Protein AF-D1QN34-F1 (afdb_monomer)

Organism: NCBI:txid649760

Solvent-accessible surface area (backbone atoms only — not comparable to full-atom values): 6114 Å² total; per-residue (Å²): 79,52,22,47,74,41,42,21,27,89,84,71,42,72,57,86,56,86,56,46,42,67,73,44,61,80,51,55,28,62,94,80,66,13,36,65,56,33,17,56,69,83,48,94,89,49,34,21,33,57,39,88,88,67,70,83,84,83,54,78,40,73,40,64,75,62,96,73,68,73,72,46,76,43,74,44,64,84,82,68,86,89,64,87,59,71,71,84,78,87,85,89,85,86,134

Nearest PDB structures (foldseek):
  6eon-assembly1_A  TM=9.127E-01  e=3.680E-05  Bacteroides thetaiotaomicron VPI-5482

InterPro domains:
  IPR000421 Coagulation factor 5/8, C-terminal domain [PF00754] (27-94)
  IPR000421 Coagulation factor 5/8, C-terminal domain [PS50022] (3-95)
  IPR008979 Galactose-binding-like domain superfamily [SSF49785] (26-94)

pLDDT: mean 86.34, std 11.32, range [51.78, 97.06]

Secondary structure (DSSP, 8-state):
--EEEEEE-TTSPBPP-TT-EEEEES--BTTTTB-GGGGTSS-TT----PPTTPPSPP-EEEE-SS-----EEEEEPP--TT-S-----------

Sequence (95 aa):
MAISRSALNAEDYRISRDSWSVKYADSEEEDGNHTGDKAFDQQETTYWKTQEGSSFPHLLVIDLGELRTLTGLQILSRTEKGTPGAMKGYKIYVY

Radius of gyration: 13.29 Å; Cα contacts (8 Å, |Δi|>4): 158; chains: 1; bounding box: 33×25×38 Å

Foldseek 3Di:
DKAFLFWAAPVRDTDDQPQKDWPDWPFFDPVVPQDLVQSYVNDLQHHHDGDPPDDDDIDTDMDSNDDGHTDDIDIDFRPDPPDPDGDPDDDDDDD

Structure (mmCIF, N/CA/C/O backbone):
data_AF-D1QN34-F1
#
_entry.id   AF-D1QN34-F1
#
loop_
_atom_site.group_PDB
_atom_site.id
_atom_site.type_symbol
_atom_site.label_atom_id
_atom_site.label_alt_id
_atom_site.label_comp_id
_atom_site.label_asym_id
_atom_site.label_entity_id
_atom_site.label_seq_id
_atom_site.pdbx_PDB_ins_code
_atom_site.Cartn_x
_atom_site.Cartn_y
_atom_site.Cartn_z
_atom_site.occupancy
_atom_site.B_iso_or_equiv
_atom_site.auth_seq_id
_atom_site.auth_comp_id
_atom_site.auth_asym_id
_atom_site.auth_atom_id
_atom_site.pdbx_PDB_model_num
ATOM 1 N N . MET A 1 1 ? -2.752 -1.105 8.941 1.00 53.03 1 MET A N 1
ATOM 2 C CA . MET A 1 1 ? -1.909 0.103 8.886 1.00 53.03 1 MET A CA 1
ATOM 3 C C . MET A 1 1 ? -0.543 -0.276 8.353 1.00 53.03 1 MET A C 1
ATOM 5 O O . MET A 1 1 ? 0.151 -1.074 8.978 1.00 53.03 1 MET A O 1
ATOM 9 N N . ALA A 1 2 ? -0.232 0.198 7.153 1.00 51.78 2 ALA A N 1
ATOM 10 C CA . ALA A 1 2 ? 0.942 -0.184 6.380 1.00 51.78 2 ALA A CA 1
ATOM 11 C C . ALA A 1 2 ? 1.645 1.076 5.885 1.00 51.78 2 ALA A C 1
ATOM 13 O O . ALA A 1 2 ? 0.980 1.953 5.343 1.00 51.78 2 ALA A O 1
ATOM 14 N N . ILE A 1 3 ? 2.965 1.130 5.999 1.00 58.66 3 ILE A N 1
ATOM 15 C CA . ILE A 1 3 ? 3.796 2.020 5.190 1.00 58.66 3 ILE A CA 1
ATOM 16 C C . ILE A 1 3 ? 4.508 1.104 4.196 1.00 58.66 3 ILE A C 1
ATOM 18 O O . ILE A 1 3 ? 5.207 0.190 4.625 1.00 58.66 3 ILE A O 1
ATOM 22 N N . SER A 1 4 ? 4.350 1.300 2.890 1.00 58.47 4 SER A N 1
ATOM 23 C CA . SER A 1 4 ? 5.250 0.700 1.901 1.00 58.47 4 SER A CA 1
ATOM 24 C C . SER A 1 4 ? 6.426 1.654 1.707 1.00 58.47 4 SER A C 1
ATOM 26 O O . SER A 1 4 ? 6.346 2.656 1.000 1.00 58.47 4 SER A O 1
ATOM 28 N N . ARG A 1 5 ? 7.544 1.372 2.377 1.00 68.56 5 ARG A N 1
ATOM 29 C CA . ARG A 1 5 ? 8.719 2.250 2.358 1.00 68.56 5 ARG A CA 1
ATOM 30 C C . ARG A 1 5 ? 9.396 2.270 0.991 1.00 68.56 5 ARG A C 1
ATOM 32 O O . ARG A 1 5 ? 9.949 3.296 0.612 1.00 68.56 5 ARG A O 1
ATOM 39 N N . SER A 1 6 ? 9.394 1.147 0.279 1.00 80.62 6 SER A N 1
ATOM 40 C CA . SER A 1 6 ? 9.935 1.033 -1.078 1.00 80.62 6 SER A CA 1
ATOM 41 C C . SER A 1 6 ? 9.626 -0.335 -1.679 1.00 80.62 6 SER A C 1
ATOM 43 O O . SER A 1 6 ? 9.495 -1.315 -0.945 1.00 80.62 6 SER A O 1
ATOM 45 N N . ALA A 1 7 ? 9.622 -0.414 -3.008 1.00 90.12 7 ALA A N 1
ATOM 46 C CA . ALA A 1 7 ? 9.732 -1.669 -3.744 1.00 90.12 7 ALA A CA 1
ATOM 47 C C . ALA A 1 7 ? 11.095 -1.750 -4.454 1.00 90.12 7 ALA A C 1
ATOM 49 O O . ALA A 1 7 ? 11.694 -0.713 -4.755 1.00 90.12 7 ALA A O 1
ATOM 50 N N . LEU A 1 8 ? 11.585 -2.969 -4.679 1.00 93.88 8 LEU A N 1
ATOM 51 C CA . LEU A 1 8 ? 12.872 -3.250 -5.323 1.00 93.88 8 LEU A CA 1
ATOM 52 C C . LEU A 1 8 ? 12.670 -3.830 -6.725 1.00 93.88 8 LEU A C 1
ATOM 54 O O . LEU A 1 8 ? 11.717 -4.582 -6.943 1.00 93.88 8 LEU A O 1
ATOM 58 N N . ASN A 1 9 ? 13.566 -3.489 -7.650 1.00 92.75 9 ASN A N 1
ATOM 59 C CA . ASN A 1 9 ? 13.629 -4.065 -8.994 1.00 92.75 9 ASN A CA 1
ATOM 60 C C . ASN A 1 9 ? 14.582 -5.278 -9.066 1.00 92.75 9 ASN A C 1
ATOM 62 O O . ASN A 1 9 ? 15.141 -5.713 -8.060 1.00 92.75 9 ASN A O 1
ATOM 66 N N . ALA A 1 10 ? 14.764 -5.832 -10.269 1.00 92.88 10 ALA A N 1
ATOM 67 C CA . ALA A 1 10 ? 15.614 -7.002 -10.510 1.00 92.88 10 ALA A CA 1
ATOM 68 C C . ALA A 1 10 ? 17.085 -6.802 -10.101 1.00 92.88 10 ALA A C 1
ATOM 70 O O . ALA A 1 10 ? 17.774 -7.772 -9.801 1.00 92.88 10 ALA A O 1
ATOM 71 N N . GLU A 1 11 ? 17.548 -5.556 -10.077 1.00 93.69 11 GLU A N 1
ATOM 72 C CA . GLU A 1 11 ? 18.902 -5.154 -9.708 1.00 93.69 11 GLU A CA 1
ATOM 73 C C . GLU A 1 11 ? 19.036 -4.749 -8.224 1.00 93.69 11 GLU A C 1
ATOM 75 O O . GLU A 1 11 ? 20.036 -4.144 -7.844 1.00 93.69 11 GLU A O 1
ATOM 80 N N . ASP A 1 12 ? 18.032 -5.043 -7.389 1.00 90.94 12 ASP A N 1
ATOM 81 C CA . ASP A 1 12 ? 17.941 -4.655 -5.971 1.00 90.94 12 ASP A CA 1
ATOM 82 C C . ASP A 1 12 ? 17.952 -3.132 -5.715 1.00 90.94 12 ASP A C 1
ATOM 84 O O . ASP A 1 12 ? 18.144 -2.664 -4.587 1.00 90.94 12 ASP A O 1
ATOM 88 N N . TYR A 1 13 ? 17.674 -2.324 -6.741 1.00 92.94 13 TYR A N 1
ATOM 89 C CA . TYR A 1 13 ? 17.482 -0.885 -6.599 1.00 92.94 13 TYR A CA 1
ATOM 90 C C . TYR A 1 13 ? 16.038 -0.546 -6.236 1.00 92.94 13 TYR A C 1
ATOM 92 O O . TYR A 1 13 ? 15.077 -1.162 -6.702 1.00 92.94 13 TYR A O 1
ATOM 100 N N . ARG A 1 14 ? 15.875 0.502 -5.421 1.00 91.75 14 ARG A N 1
ATOM 101 C CA . ARG A 1 14 ? 14.557 1.075 -5.132 1.00 91.75 14 ARG A CA 1
ATOM 102 C C . ARG A 1 14 ? 13.968 1.687 -6.394 1.00 91.75 14 ARG A C 1
ATOM 104 O O . ARG A 1 14 ? 14.625 2.496 -7.046 1.00 91.75 14 ARG A O 1
ATOM 111 N N . ILE A 1 15 ? 12.712 1.367 -6.684 1.00 92.62 15 ILE A N 1
ATOM 112 C CA . ILE A 1 15 ? 11.980 2.045 -7.756 1.00 92.62 15 ILE A CA 1
ATOM 113 C C . ILE A 1 15 ? 11.459 3.405 -7.283 1.00 92.62 15 ILE A C 1
ATOM 115 O O . ILE A 1 15 ? 11.139 3.582 -6.102 1.00 92.62 15 ILE A O 1
ATOM 119 N N . SER A 1 16 ? 11.383 4.366 -8.210 1.00 91.88 16 SER A N 1
ATOM 120 C CA . SER A 1 16 ? 10.733 5.649 -7.929 1.00 91.88 16 SER A CA 1
ATOM 121 C C . SER A 1 16 ? 9.250 5.435 -7.610 1.00 91.88 16 SER A C 1
ATOM 123 O O . SER A 1 16 ? 8.618 4.498 -8.104 1.00 91.88 16 SER A O 1
ATOM 125 N N . ARG A 1 17 ? 8.720 6.321 -6.765 1.00 90.81 17 ARG A N 1
ATOM 126 C CA . ARG A 1 17 ? 7.319 6.368 -6.336 1.00 90.81 17 ARG A CA 1
ATOM 127 C C . ARG A 1 17 ? 6.569 7.566 -6.913 1.00 90.81 17 ARG A C 1
ATOM 129 O O . ARG A 1 17 ? 5.401 7.743 -6.603 1.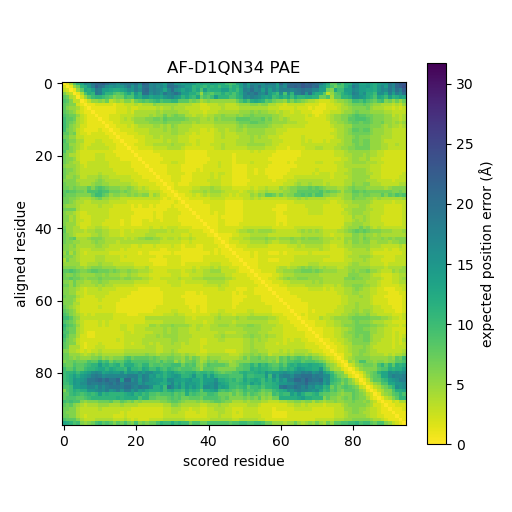00 90.81 17 ARG A O 1
ATOM 136 N N . ASP A 1 18 ? 7.218 8.369 -7.753 1.00 91.69 18 ASP A N 1
ATOM 137 C CA . ASP A 1 18 ? 6.650 9.629 -8.251 1.00 91.69 18 ASP A CA 1
ATOM 138 C C . ASP A 1 18 ? 5.389 9.406 -9.101 1.00 91.69 18 ASP A C 1
ATOM 140 O O . ASP A 1 18 ? 4.487 10.237 -9.103 1.00 91.69 18 ASP A O 1
ATOM 144 N N . SER A 1 19 ? 5.312 8.261 -9.787 1.00 93.62 19 SER A N 1
ATOM 145 C CA . SER A 1 19 ? 4.152 7.853 -10.591 1.00 93.62 19 SER A CA 1
ATOM 146 C C . SER A 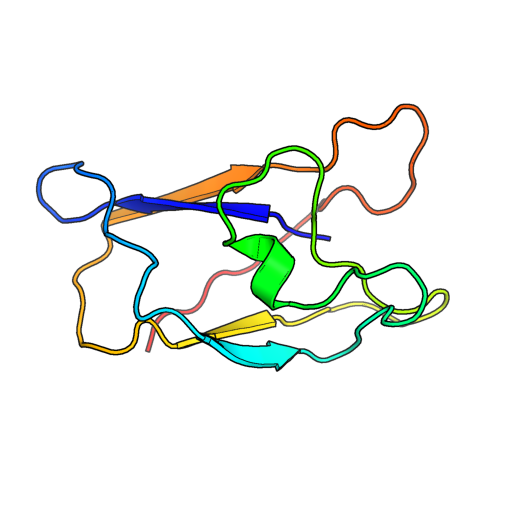1 19 ? 3.141 7.002 -9.818 1.00 93.62 19 SER A C 1
ATOM 148 O O . SER A 1 19 ? 2.149 6.564 -10.401 1.00 93.62 19 SER A O 1
ATOM 150 N N . TRP A 1 20 ? 3.394 6.705 -8.538 1.00 95.12 20 TRP A N 1
ATOM 151 C CA . TRP A 1 20 ? 2.500 5.846 -7.771 1.00 95.12 20 TRP A CA 1
ATOM 152 C C . TRP A 1 20 ? 1.219 6.587 -7.412 1.00 95.12 20 TRP A C 1
ATOM 154 O O . TRP A 1 20 ? 1.226 7.777 -7.103 1.00 95.12 20 TRP A O 1
ATOM 164 N N . SER A 1 21 ? 0.110 5.859 -7.395 1.00 96.62 21 SER A N 1
ATOM 165 C CA . SER A 1 21 ? -1.177 6.394 -6.962 1.00 96.62 21 SER A CA 1
ATOM 166 C C . SER A 1 21 ? -1.978 5.361 -6.182 1.00 96.62 21 SER A C 1
ATOM 168 O O . SER A 1 21 ? -1.810 4.150 -6.348 1.00 96.62 21 SER A O 1
ATOM 170 N N . VAL A 1 22 ? -2.862 5.842 -5.309 1.00 96.62 22 VAL A N 1
ATOM 171 C CA . VAL A 1 22 ? -3.845 4.983 -4.649 1.00 96.62 22 VAL A CA 1
ATOM 172 C C . VAL A 1 22 ? -4.933 4.663 -5.659 1.00 96.62 22 VAL A C 1
ATOM 174 O O . VAL A 1 22 ? -5.659 5.546 -6.105 1.00 96.62 22 VAL A O 1
ATOM 177 N N . LYS A 1 23 ? -5.055 3.386 -6.012 1.00 96.88 23 LYS A N 1
ATOM 178 C CA . LYS A 1 23 ? -6.135 2.902 -6.874 1.00 96.88 23 LYS A CA 1
ATOM 179 C C . LYS A 1 23 ? -7.387 2.575 -6.071 1.00 96.88 23 LYS A C 1
ATOM 181 O O . LYS A 1 23 ? -8.496 2.707 -6.579 1.00 96.88 23 LYS A O 1
ATOM 186 N N . TYR A 1 24 ? -7.196 2.100 -4.842 1.00 97.06 24 TYR A N 1
ATOM 187 C CA . TYR A 1 24 ? -8.272 1.747 -3.927 1.00 97.06 24 TYR A CA 1
ATOM 188 C C . TYR A 1 24 ? -7.753 1.647 -2.491 1.00 97.06 24 TYR A C 1
ATOM 190 O O . TYR A 1 24 ? -6.682 1.082 -2.266 1.00 97.06 24 TYR A O 1
ATOM 198 N N . ALA A 1 25 ? -8.544 2.115 -1.534 1.00 96.12 25 ALA A N 1
ATOM 199 C CA . ALA A 1 25 ? -8.402 1.820 -0.115 1.00 96.12 25 ALA A CA 1
ATOM 200 C C . ALA A 1 25 ? -9.782 1.417 0.423 1.00 96.12 25 ALA A C 1
ATOM 202 O O . ALA A 1 25 ? -10.779 2.061 0.102 1.00 96.12 25 ALA A O 1
ATOM 203 N N . ASP A 1 26 ? -9.866 0.339 1.206 1.00 96.19 26 ASP A N 1
ATOM 204 C CA . ASP A 1 26 ? -11.148 -0.108 1.774 1.00 96.19 26 ASP A CA 1
ATOM 205 C C . ASP A 1 26 ? -11.689 0.853 2.841 1.00 96.19 26 ASP A C 1
ATOM 207 O O . ASP A 1 26 ? -12.900 0.952 3.042 1.00 96.19 26 ASP A O 1
ATOM 211 N N . SER A 1 27 ? -10.788 1.548 3.537 1.00 94.94 27 SER A N 1
ATOM 212 C CA . SER A 1 27 ? -11.112 2.508 4.583 1.00 94.94 27 SER A CA 1
ATOM 213 C C . SER A 1 27 ? -9.957 3.487 4.794 1.00 94.94 27 SER A C 1
ATOM 215 O O . SER A 1 27 ? -8.786 3.098 4.776 1.00 94.94 27 SER A O 1
ATOM 217 N N . GLU A 1 28 ? -10.286 4.755 5.032 1.00 94.75 28 GLU A N 1
ATOM 218 C CA . GLU A 1 28 ? -9.319 5.832 5.254 1.00 94.75 28 GLU A CA 1
ATOM 219 C C . GLU A 1 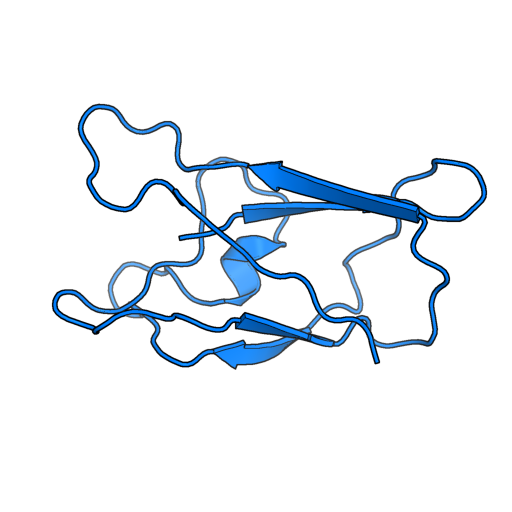28 ? -9.798 6.760 6.371 1.00 94.75 28 GLU A C 1
ATOM 221 O O . GLU A 1 28 ? -10.973 7.128 6.445 1.00 94.75 28 GLU A O 1
ATOM 226 N N . GLU A 1 29 ? -8.882 7.123 7.262 1.00 92.75 29 GLU A N 1
ATOM 227 C CA . GLU A 1 29 ? -9.100 8.147 8.278 1.00 92.75 29 GLU A CA 1
ATOM 228 C C . GLU A 1 29 ? -8.586 9.490 7.734 1.00 92.75 29 GLU A C 1
ATOM 230 O O . GLU A 1 29 ? -7.397 9.804 7.795 1.00 92.75 29 GLU A O 1
ATOM 235 N N . GLU A 1 30 ? -9.484 10.237 7.092 1.00 91.69 30 GLU A N 1
ATOM 236 C CA . GLU A 1 30 ? -9.141 11.465 6.363 1.00 91.69 30 GLU A CA 1
ATOM 237 C C . GLU A 1 30 ? -8.919 12.670 7.288 1.00 91.69 30 GLU A C 1
ATOM 239 O O . GLU A 1 30 ? -8.047 13.494 7.006 1.00 91.69 30 GLU A O 1
ATOM 244 N N . ASP A 1 31 ? -9.643 12.752 8.412 1.00 90.69 31 ASP A N 1
ATOM 245 C CA . ASP A 1 31 ? -9.587 13.892 9.342 1.00 90.69 31 ASP A CA 1
ATOM 246 C C . ASP A 1 31 ? -8.183 14.074 9.953 1.00 90.69 31 ASP A C 1
ATOM 248 O O . ASP A 1 31 ? -7.717 15.199 10.152 1.00 90.69 31 ASP A O 1
ATOM 252 N N . GLY A 1 32 ? -7.477 12.969 10.208 1.00 86.88 32 GLY A N 1
ATOM 253 C CA . GLY A 1 32 ? -6.093 12.917 10.677 1.00 86.88 32 GLY A CA 1
ATOM 254 C C . GLY A 1 32 ? -5.030 12.905 9.575 1.00 86.88 32 GLY A C 1
ATOM 255 O O . GLY A 1 32 ? -3.846 12.762 9.889 1.00 86.88 32 GLY A O 1
ATOM 256 N N . ASN A 1 33 ? -5.407 13.076 8.298 1.00 90.06 33 ASN A N 1
ATOM 257 C CA . ASN A 1 33 ? -4.498 12.998 7.146 1.00 90.06 33 ASN A CA 1
ATOM 258 C C . ASN A 1 33 ? -3.775 11.636 7.065 1.00 90.06 33 ASN A C 1
ATOM 260 O O . ASN A 1 33 ? -2.551 11.561 6.912 1.00 90.06 33 ASN A O 1
ATOM 264 N N . HIS A 1 34 ? -4.538 10.547 7.185 1.00 91.94 34 HIS A N 1
ATOM 265 C CA . HIS A 1 34 ? -4.041 9.173 7.101 1.00 91.94 34 HIS A CA 1
ATOM 266 C C . HIS A 1 34 ? -4.575 8.418 5.877 1.00 91.94 34 HIS A C 1
ATOM 268 O O . HIS A 1 34 ? -4.931 7.237 5.951 1.00 91.94 34 HIS A O 1
ATOM 274 N N . THR A 1 35 ? -4.600 9.103 4.738 1.00 95.12 35 THR A N 1
ATOM 275 C CA . THR A 1 35 ? -4.987 8.572 3.427 1.00 95.12 35 THR A CA 1
ATOM 276 C C . THR A 1 35 ? -3.941 7.604 2.855 1.00 95.12 35 THR A C 1
ATOM 278 O O . THR A 1 35 ? -2.798 7.524 3.312 1.00 95.12 35 THR A O 1
ATOM 281 N N . GLY A 1 36 ? -4.326 6.819 1.853 1.00 94.06 36 GLY A N 1
ATOM 282 C CA . GLY A 1 36 ? -3.540 5.742 1.263 1.00 94.06 36 GLY A CA 1
ATOM 283 C C . GLY A 1 36 ? -2.224 6.206 0.639 1.00 94.06 36 GLY A C 1
ATOM 284 O O . GLY A 1 36 ? -1.252 5.452 0.645 1.00 94.06 36 GLY A O 1
ATOM 285 N N . ASP A 1 37 ? -2.148 7.448 0.151 1.00 93.75 37 ASP A N 1
ATOM 286 C CA . ASP A 1 37 ? -0.929 8.022 -0.434 1.00 93.75 37 ASP A CA 1
ATOM 287 C C . ASP A 1 37 ? 0.175 8.189 0.616 1.00 93.75 37 ASP A C 1
ATOM 289 O O . ASP A 1 37 ? 1.361 8.038 0.312 1.00 93.75 37 ASP A O 1
ATOM 293 N N . LYS A 1 38 ? -0.206 8.352 1.890 1.00 93.06 38 LYS A N 1
ATOM 294 C CA . LYS A 1 38 ? 0.729 8.370 3.023 1.00 93.06 38 LYS A CA 1
ATOM 295 C C . LYS A 1 38 ? 1.428 7.034 3.245 1.00 93.06 38 LYS A C 1
ATOM 297 O O . LYS A 1 38 ? 2.382 6.956 4.008 1.00 93.06 38 LYS A O 1
ATOM 302 N N . ALA A 1 39 ? 0.995 5.959 2.586 1.00 91.50 39 ALA A N 1
ATOM 303 C CA . ALA A 1 39 ? 1.733 4.705 2.609 1.00 91.50 39 ALA A CA 1
ATOM 304 C C . ALA A 1 39 ? 3.041 4.771 1.802 1.00 91.50 39 ALA A C 1
ATOM 306 O O . ALA A 1 39 ? 3.896 3.915 2.026 1.00 91.50 39 ALA A O 1
ATOM 307 N N . PHE A 1 40 ? 3.207 5.721 0.871 1.00 91.81 40 PHE A N 1
ATOM 308 C CA . PHE A 1 40 ?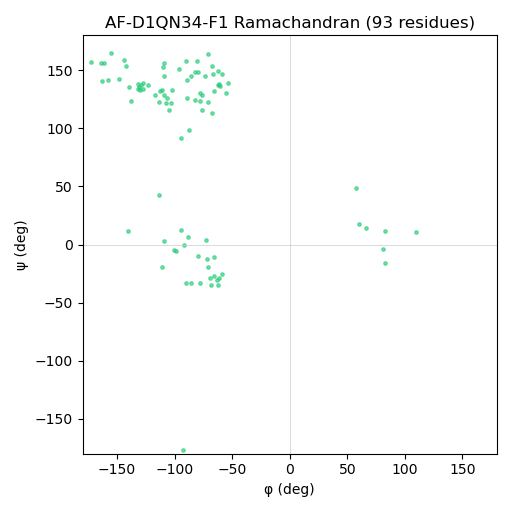 4.355 5.774 -0.044 1.00 91.81 40 PHE A CA 1
ATOM 309 C C . PHE A 1 40 ? 4.914 7.186 -0.319 1.00 91.81 40 PHE A C 1
ATOM 311 O O . PHE A 1 40 ? 5.793 7.328 -1.169 1.00 91.81 40 PHE A O 1
ATOM 318 N N . ASP A 1 41 ? 4.507 8.205 0.439 1.00 90.25 41 ASP A N 1
ATOM 319 C CA . ASP A 1 41 ? 4.927 9.616 0.291 1.00 90.25 41 ASP A CA 1
ATOM 320 C C . ASP A 1 41 ? 6.374 9.936 0.747 1.00 90.25 41 ASP A C 1
ATOM 322 O O . ASP A 1 41 ? 6.823 11.082 0.702 1.00 90.25 41 ASP A O 1
ATOM 326 N N . GLN A 1 42 ? 7.129 8.914 1.158 1.00 86.31 42 GLN A N 1
ATOM 327 C CA . GLN A 1 42 ? 8.512 8.997 1.645 1.00 86.31 42 GLN A CA 1
ATOM 328 C C . GLN A 1 42 ? 8.704 9.743 2.977 1.00 86.31 42 GLN A C 1
ATOM 330 O O . GLN A 1 42 ? 9.847 10.039 3.329 1.00 86.31 42 GLN A O 1
ATOM 335 N N . GLN A 1 43 ? 7.642 10.002 3.742 1.00 86.56 43 GLN A N 1
ATOM 336 C CA . GLN A 1 43 ? 7.735 10.627 5.060 1.00 86.56 43 GLN A CA 1
ATOM 337 C C . GLN A 1 43 ? 7.553 9.576 6.159 1.00 86.56 43 GLN A C 1
ATOM 339 O O . GLN A 1 43 ? 6.545 8.888 6.237 1.00 86.56 43 GLN A O 1
ATOM 344 N N . GLU A 1 44 ? 8.536 9.432 7.052 1.00 79.69 44 GLU A N 1
ATOM 345 C CA . GLU A 1 44 ? 8.482 8.395 8.101 1.00 79.69 44 GLU A CA 1
ATOM 346 C C . GLU A 1 44 ? 7.454 8.696 9.205 1.00 79.69 44 GLU A C 1
ATOM 348 O O . GLU A 1 44 ? 7.148 7.829 10.024 1.00 79.69 44 GLU A O 1
ATOM 353 N N . THR A 1 45 ? 6.928 9.923 9.237 1.00 81.19 45 THR A N 1
ATOM 354 C CA . THR A 1 45 ? 5.948 10.394 10.223 1.00 81.19 45 THR A CA 1
ATOM 355 C C . THR A 1 45 ? 4.508 10.362 9.718 1.00 81.19 45 THR A C 1
ATOM 357 O O . THR A 1 45 ? 3.600 10.644 10.495 1.00 81.19 45 THR A O 1
ATOM 360 N N . THR A 1 46 ? 4.279 10.045 8.444 1.00 87.38 46 THR A N 1
ATOM 361 C CA . THR A 1 46 ? 2.941 9.877 7.864 1.00 87.38 46 THR A CA 1
ATOM 362 C C . THR A 1 46 ? 2.690 8.396 7.572 1.00 87.38 46 THR A C 1
ATOM 364 O O . THR A 1 46 ? 3.610 7.577 7.506 1.00 87.38 46 THR A O 1
ATOM 367 N N . TYR A 1 47 ? 1.418 8.009 7.511 1.00 88.19 47 TYR A N 1
ATOM 368 C CA . TYR A 1 47 ? 1.011 6.629 7.268 1.00 88.19 47 TYR A CA 1
ATOM 369 C C . TYR A 1 47 ? -0.456 6.562 6.862 1.00 88.19 47 TYR A C 1
ATOM 371 O O . TYR A 1 47 ? -1.256 7.415 7.241 1.00 88.19 47 TYR A O 1
ATOM 379 N N . TRP A 1 48 ? -0.818 5.491 6.160 1.00 91.69 48 TRP A N 1
ATOM 380 C CA . TRP A 1 48 ? -2.214 5.137 5.927 1.00 91.69 48 TRP A CA 1
ATOM 381 C C . TRP A 1 48 ? -2.836 4.471 7.165 1.00 91.69 48 TRP A C 1
ATOM 383 O O . TRP A 1 48 ? -2.283 3.500 7.704 1.00 91.69 48 TRP A O 1
ATOM 393 N N . LYS A 1 49 ? -4.012 4.950 7.587 1.00 89.88 49 LYS A N 1
ATOM 394 C CA . LYS A 1 49 ? -4.824 4.423 8.697 1.00 89.88 49 LYS A CA 1
ATOM 395 C C . LYS A 1 49 ? -6.255 4.216 8.201 1.00 89.88 49 LYS A C 1
ATOM 397 O O . LYS A 1 49 ? -6.816 5.075 7.533 1.00 89.88 49 LYS A O 1
ATOM 402 N N . THR A 1 50 ? -6.852 3.089 8.571 1.00 91.69 50 THR A N 1
ATOM 403 C CA . THR A 1 50 ? -8.280 2.836 8.357 1.00 91.69 50 THR A CA 1
ATOM 404 C C . THR A 1 50 ? -9.114 3.514 9.442 1.00 91.69 50 THR A C 1
ATOM 406 O O . THR A 1 50 ? -8.623 3.782 10.543 1.00 91.69 50 THR A O 1
ATOM 409 N N . GLN A 1 51 ? -10.389 3.772 9.167 1.00 93.12 51 GLN A N 1
ATOM 410 C CA . GLN A 1 51 ? -11.299 4.322 10.172 1.00 93.12 51 GLN A CA 1
ATOM 411 C C . GLN A 1 51 ? -11.398 3.395 11.384 1.00 93.12 51 GLN A C 1
ATOM 413 O O . GLN A 1 51 ? -11.332 2.164 11.271 1.00 93.12 51 GLN A O 1
ATOM 418 N N . GLU A 1 52 ? -11.569 3.981 12.563 1.00 88.81 52 GLU A N 1
ATOM 419 C CA . GLU A 1 52 ? -11.720 3.204 13.788 1.00 88.81 52 GLU A CA 1
ATOM 420 C C . GLU A 1 52 ? -12.979 2.333 13.733 1.00 88.81 52 GLU A C 1
ATOM 422 O O . GLU A 1 52 ? -14.032 2.749 13.259 1.00 88.81 52 GLU A O 1
ATOM 427 N N . GLY A 1 53 ? -12.858 1.084 14.189 1.00 89.56 53 GLY A N 1
ATOM 428 C CA . GLY A 1 53 ? -13.948 0.105 14.135 1.00 89.56 53 GLY A CA 1
ATOM 429 C C . GLY A 1 53 ? -14.126 -0.599 12.784 1.00 89.56 53 GLY A C 1
ATOM 430 O O . GLY A 1 53 ? -14.935 -1.524 12.699 1.00 89.56 53 GLY A O 1
ATOM 431 N N . SER A 1 54 ? -13.357 -0.237 11.750 1.00 90.56 54 SER A N 1
ATOM 432 C CA . SER A 1 54 ? -13.325 -0.999 10.497 1.00 90.56 54 SER A CA 1
ATOM 433 C C . SER A 1 54 ? -12.838 -2.437 10.744 1.00 90.56 54 SER A C 1
ATOM 435 O O . SER A 1 54 ? -11.914 -2.690 11.519 1.00 90.56 54 SER A O 1
ATOM 437 N N . SER A 1 55 ? -13.509 -3.411 10.126 1.00 90.81 55 SER A N 1
ATOM 438 C CA . SER A 1 55 ? -13.222 -4.836 10.333 1.00 90.81 55 SER A CA 1
ATOM 439 C C . SER A 1 55 ? -12.160 -5.342 9.360 1.00 90.81 55 SER A C 1
ATOM 441 O O . SER A 1 55 ? -12.170 -4.987 8.187 1.00 90.81 55 SER A O 1
ATOM 443 N N . PHE A 1 56 ? -11.274 -6.222 9.832 1.00 87.56 56 PHE A N 1
ATOM 444 C CA . PHE A 1 56 ? -10.307 -6.915 8.976 1.00 87.56 56 PHE A CA 1
ATOM 445 C C . PHE A 1 56 ? -10.997 -7.905 8.011 1.00 87.56 56 PHE A C 1
ATOM 447 O O . PHE A 1 56 ? -12.021 -8.487 8.378 1.00 87.56 56 PHE A O 1
ATOM 454 N N . PRO A 1 57 ? -10.393 -8.208 6.841 1.00 92.56 57 PRO A N 1
ATOM 455 C CA . PRO A 1 57 ? -9.107 -7.703 6.345 1.00 92.56 57 PRO A CA 1
ATOM 456 C C . PRO A 1 57 ? -9.209 -6.319 5.687 1.00 92.56 57 PRO A C 1
ATOM 458 O O . PRO A 1 57 ? -10.198 -6.021 5.032 1.00 92.56 57 PRO A O 1
ATOM 461 N N . HIS A 1 58 ? -8.135 -5.533 5.799 1.00 91.94 58 HIS A N 1
ATOM 462 C CA . HIS A 1 58 ? -7.984 -4.258 5.089 1.00 91.94 58 HIS A CA 1
ATOM 463 C C . HIS A 1 58 ? -7.186 -4.427 3.799 1.00 91.94 58 HIS A C 1
ATOM 465 O O . HIS A 1 58 ? -6.312 -5.299 3.715 1.00 91.94 58 HIS A O 1
ATOM 471 N N . LEU A 1 59 ? -7.463 -3.572 2.819 1.00 94.00 59 LEU A N 1
ATOM 472 C CA . LEU A 1 59 ? -6.895 -3.618 1.482 1.00 94.0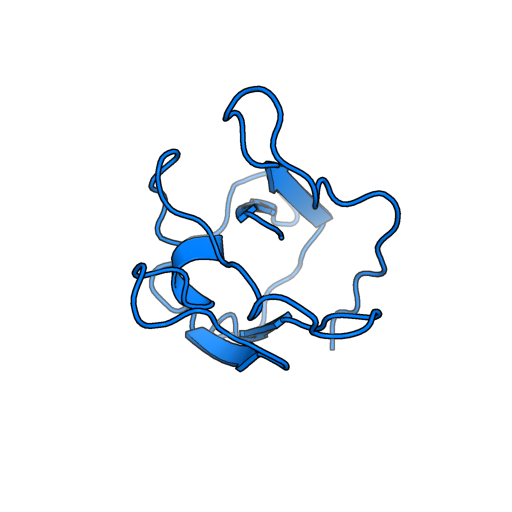0 59 LEU A CA 1
ATOM 473 C C . LEU A 1 59 ? -6.518 -2.212 1.010 1.00 94.00 59 LEU A C 1
ATOM 475 O O . LEU A 1 59 ? -7.364 -1.334 0.884 1.00 94.00 59 LEU A O 1
ATOM 479 N N . LEU A 1 60 ? -5.247 -2.061 0.646 1.00 93.88 60 LEU A N 1
ATOM 480 C CA . LEU A 1 60 ? -4.734 -0.925 -0.109 1.00 93.88 60 LEU A CA 1
ATOM 481 C C . LEU A 1 60 ? -4.211 -1.436 -1.452 1.00 93.88 60 LEU A C 1
ATOM 483 O O . LEU A 1 60 ? -3.410 -2.371 -1.492 1.00 93.88 60 LEU A O 1
ATOM 487 N N . VAL A 1 61 ? -4.658 -0.819 -2.540 1.00 95.94 61 VAL A N 1
ATOM 488 C CA . VAL A 1 61 ? -4.209 -1.100 -3.904 1.00 95.94 61 VAL A CA 1
ATOM 489 C C . VAL A 1 61 ? -3.466 0.122 -4.420 1.00 95.94 61 VAL A C 1
ATOM 491 O O . VAL A 1 61 ? -4.022 1.218 -4.485 1.00 95.94 61 VAL A O 1
ATOM 494 N N . ILE A 1 62 ? -2.213 -0.090 -4.808 1.00 94.81 62 ILE A N 1
ATOM 495 C CA . ILE A 1 62 ? -1.334 0.941 -5.356 1.00 94.81 62 ILE A CA 1
ATOM 496 C C . ILE A 1 62 ? -1.139 0.648 -6.841 1.00 94.81 62 ILE A C 1
ATOM 498 O O . ILE A 1 62 ? -0.786 -0.472 -7.212 1.00 94.81 62 ILE A O 1
ATOM 502 N N . ASP A 1 63 ? -1.371 1.652 -7.679 1.00 95.56 63 ASP A N 1
ATOM 503 C CA . ASP A 1 63 ? -0.965 1.633 -9.080 1.00 95.56 63 ASP A CA 1
ATOM 504 C C . ASP A 1 63 ? 0.452 2.206 -9.180 1.00 95.56 63 ASP A C 1
ATOM 506 O O . ASP A 1 63 ? 0.700 3.303 -8.682 1.00 95.56 63 ASP A O 1
ATOM 510 N N . LEU A 1 64 ? 1.385 1.471 -9.791 1.00 94.19 64 LEU A N 1
ATOM 511 C CA . LEU A 1 64 ? 2.774 1.924 -9.943 1.00 94.19 64 LEU A CA 1
ATOM 512 C C . LEU A 1 64 ? 2.941 2.924 -11.099 1.00 94.19 64 LEU A C 1
ATOM 514 O O . LEU A 1 64 ? 4.020 3.496 -11.251 1.00 94.19 64 LEU A O 1
ATOM 518 N N . GLY A 1 65 ? 1.904 3.108 -11.925 1.00 95.38 65 GLY A N 1
ATOM 519 C CA . GLY A 1 65 ? 1.893 4.005 -13.083 1.00 95.38 65 GLY A CA 1
ATOM 520 C C . GLY A 1 65 ? 2.516 3.411 -14.351 1.00 95.38 65 GLY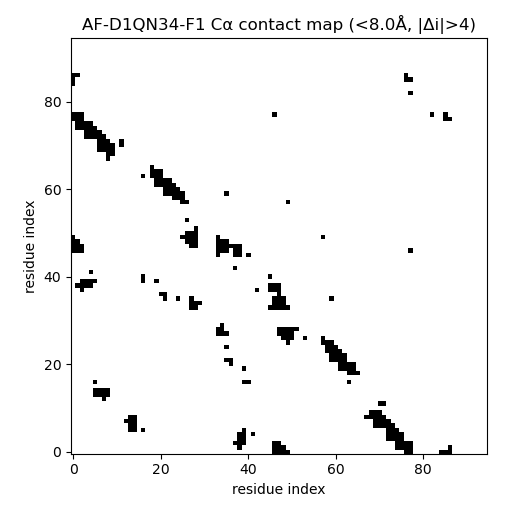 A C 1
ATOM 521 O O . GLY A 1 65 ? 2.273 3.906 -15.449 1.00 95.38 65 GLY A O 1
ATOM 522 N N . GLU A 1 66 ? 3.282 2.329 -14.232 1.00 93.62 66 GLU A N 1
ATOM 523 C CA . GLU A 1 66 ? 3.851 1.585 -15.354 1.00 93.62 66 GLU A CA 1
ATOM 524 C C . GLU A 1 66 ? 4.140 0.130 -14.961 1.00 93.62 66 GLU A C 1
ATOM 526 O O . GLU A 1 66 ? 4.195 -0.221 -13.779 1.00 93.62 66 GLU A O 1
ATOM 531 N N . LEU A 1 67 ? 4.365 -0.726 -15.958 1.00 92.94 67 LEU A N 1
ATOM 532 C CA . LEU A 1 67 ? 4.721 -2.120 -15.720 1.00 92.94 67 LEU A CA 1
ATOM 533 C C . LEU A 1 67 ? 6.149 -2.215 -15.162 1.00 92.94 67 LEU A C 1
ATOM 535 O O . LEU A 1 67 ? 7.108 -1.758 -15.785 1.00 92.94 67 LEU A O 1
ATOM 539 N N . ARG A 1 68 ? 6.293 -2.828 -13.983 1.00 90.88 68 ARG A N 1
ATOM 540 C CA . ARG A 1 68 ? 7.570 -2.966 -13.271 1.00 90.88 68 ARG A CA 1
ATOM 541 C C . ARG A 1 68 ? 7.785 -4.406 -12.808 1.00 90.88 68 ARG A C 1
ATOM 543 O O . ARG A 1 68 ? 6.879 -5.029 -12.264 1.00 90.88 68 ARG A O 1
ATOM 550 N N . THR A 1 69 ? 9.012 -4.904 -12.956 1.0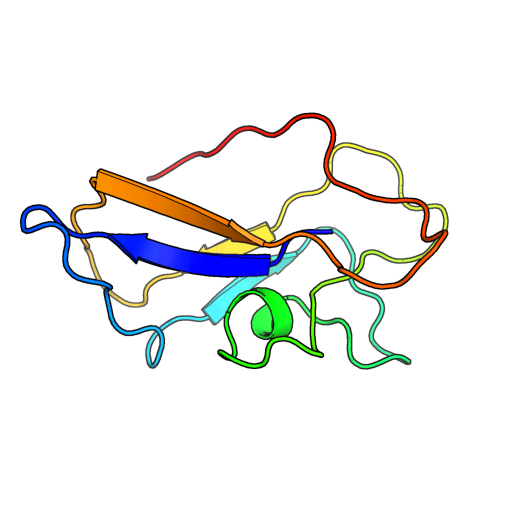0 91.94 69 THR A N 1
ATOM 551 C CA . THR A 1 69 ? 9.454 -6.135 -12.285 1.00 91.94 69 THR A CA 1
ATOM 552 C C . THR A 1 69 ? 9.765 -5.819 -10.828 1.00 91.94 69 THR A C 1
ATOM 554 O O . THR A 1 69 ? 10.606 -4.960 -10.562 1.00 91.94 69 THR A O 1
ATOM 557 N N . LEU A 1 70 ? 9.114 -6.522 -9.900 1.00 92.50 70 LEU A N 1
ATOM 558 C CA . LEU A 1 70 ? 9.349 -6.387 -8.464 1.00 92.50 70 LEU A CA 1
ATOM 559 C C . LEU A 1 70 ? 10.018 -7.641 -7.901 1.00 92.50 70 LEU A C 1
ATOM 561 O O . LEU A 1 70 ? 9.556 -8.754 -8.147 1.00 92.50 70 LEU A O 1
ATOM 565 N N . THR A 1 71 ? 11.062 -7.457 -7.101 1.00 94.06 71 THR A N 1
ATOM 566 C CA . THR A 1 71 ? 11.755 -8.544 -6.381 1.00 94.06 71 THR A CA 1
ATOM 567 C C . THR A 1 71 ? 11.543 -8.484 -4.874 1.00 94.06 71 THR A C 1
ATOM 569 O O . THR A 1 71 ? 11.701 -9.489 -4.184 1.00 94.06 71 THR A O 1
ATOM 572 N N . GLY A 1 72 ? 11.146 -7.323 -4.349 1.00 91.12 72 GLY A N 1
ATOM 573 C CA . GLY A 1 72 ? 10.975 -7.129 -2.919 1.00 91.12 72 GLY A CA 1
ATOM 574 C C . GLY A 1 72 ? 10.112 -5.926 -2.571 1.00 91.12 72 GLY A C 1
ATOM 575 O O . GLY A 1 72 ? 9.987 -4.970 -3.337 1.00 91.12 72 GLY A O 1
ATOM 576 N N . LEU A 1 73 ? 9.533 -5.981 -1.375 1.00 89.75 73 LEU A N 1
ATOM 577 C CA . LEU A 1 73 ? 8.763 -4.904 -0.764 1.00 89.75 73 LEU A CA 1
ATOM 578 C C . LEU A 1 73 ? 9.279 -4.669 0.650 1.00 89.75 73 LEU A C 1
ATOM 580 O O . LEU A 1 73 ? 9.462 -5.608 1.424 1.00 89.75 73 LEU A O 1
ATOM 584 N N . GLN A 1 74 ? 9.495 -3.406 0.995 1.00 85.81 74 GLN A N 1
ATOM 585 C CA . GLN A 1 74 ? 9.846 -2.991 2.344 1.00 85.81 74 GLN A CA 1
ATOM 586 C C . GLN A 1 74 ? 8.622 -2.349 2.989 1.00 85.81 74 GLN A C 1
ATOM 588 O O . GLN A 1 74 ? 8.182 -1.293 2.545 1.00 85.81 74 GLN A O 1
ATOM 593 N N . ILE A 1 75 ? 8.102 -2.962 4.052 1.00 83.19 75 ILE A N 1
ATOM 594 C CA . ILE A 1 75 ? 6.969 -2.429 4.814 1.00 83.19 75 ILE A CA 1
ATOM 595 C C . ILE A 1 75 ? 7.482 -1.888 6.147 1.00 83.19 75 ILE A C 1
ATOM 597 O O . ILE A 1 75 ? 8.150 -2.604 6.893 1.00 83.19 75 ILE A O 1
ATOM 601 N N . LEU A 1 76 ? 7.172 -0.630 6.452 1.00 78.19 76 LEU A N 1
ATOM 602 C CA . LEU A 1 76 ? 7.426 -0.021 7.752 1.00 78.19 76 LEU A CA 1
ATOM 603 C C . LEU A 1 76 ? 6.106 0.031 8.538 1.00 78.19 76 LEU A C 1
ATOM 605 O O . LEU A 1 76 ? 5.046 0.365 8.013 1.00 78.19 76 LEU A O 1
ATOM 609 N N . SER A 1 77 ? 6.144 -0.378 9.800 1.00 74.25 77 SER A N 1
ATOM 610 C CA . SER A 1 77 ? 5.007 -0.191 10.706 1.00 74.25 77 SER A CA 1
ATOM 611 C C . SER A 1 77 ? 5.147 1.144 11.423 1.00 74.25 77 SER A C 1
ATOM 613 O O . SER A 1 77 ? 6.259 1.652 11.569 1.00 74.25 77 SER A O 1
ATOM 615 N N . ARG A 1 78 ? 4.032 1.690 11.916 1.00 74.06 78 ARG A N 1
ATOM 616 C CA . ARG A 1 78 ? 4.075 2.858 12.802 1.00 74.06 78 ARG A CA 1
ATOM 617 C C . ARG A 1 78 ? 4.997 2.601 13.988 1.00 74.06 78 ARG A C 1
ATOM 619 O O . ARG A 1 78 ? 4.984 1.519 14.570 1.00 74.06 78 ARG A O 1
ATOM 626 N N . THR A 1 79 ? 5.768 3.621 14.335 1.00 67.06 79 THR A N 1
ATOM 627 C CA . THR A 1 79 ? 6.776 3.588 15.402 1.00 67.06 79 THR A CA 1
ATOM 628 C C . THR A 1 79 ? 6.287 4.235 16.699 1.00 67.06 79 THR A C 1
ATOM 630 O O . THR A 1 79 ? 6.978 4.181 17.716 1.00 67.06 79 THR A O 1
ATOM 633 N N . GLU A 1 80 ? 5.088 4.823 16.687 1.00 70.56 80 GLU A N 1
ATOM 634 C CA . GLU A 1 80 ? 4.457 5.412 17.865 1.00 70.56 80 GLU A CA 1
ATOM 635 C C . GLU A 1 80 ? 4.201 4.357 18.956 1.00 70.56 80 GLU A C 1
ATOM 637 O O . GLU A 1 80 ? 3.802 3.217 18.703 1.00 70.56 80 GLU A O 1
ATOM 642 N N . LYS A 1 81 ? 4.464 4.737 20.209 1.00 63.41 81 LYS A N 1
ATOM 643 C CA . LYS A 1 81 ? 4.413 3.824 21.352 1.00 63.41 81 LYS A CA 1
ATOM 644 C C . LYS A 1 81 ? 2.963 3.544 21.759 1.00 63.41 81 LYS A C 1
ATOM 646 O O . LYS A 1 81 ? 2.213 4.469 22.042 1.00 63.41 81 LYS A O 1
ATOM 651 N N . GLY A 1 82 ? 2.609 2.264 21.893 1.00 61.50 82 GLY A N 1
ATOM 652 C CA . GLY A 1 82 ? 1.317 1.838 22.448 1.00 61.50 82 GLY A CA 1
ATOM 653 C C . GLY A 1 82 ? 0.153 1.829 21.457 1.00 61.50 82 GLY A C 1
ATOM 654 O O . GLY A 1 82 ? -0.991 1.686 21.881 1.00 61.50 82 GLY A O 1
ATOM 655 N N . THR A 1 83 ? 0.415 1.958 20.155 1.00 61.53 83 THR A N 1
ATOM 656 C CA . THR A 1 83 ? -0.654 2.024 19.157 1.00 61.53 83 THR A CA 1
ATOM 657 C C . THR A 1 83 ? -1.176 0.628 18.774 1.00 61.53 83 THR A C 1
ATOM 659 O O . THR A 1 83 ? -0.400 -0.214 18.308 1.00 61.53 83 THR A O 1
ATOM 662 N N . PRO A 1 84 ? -2.488 0.356 18.906 1.00 61.97 84 PRO A N 1
ATOM 663 C CA . PRO A 1 84 ? -3.108 -0.815 18.294 1.00 61.97 84 PRO A CA 1
ATOM 664 C C . PRO A 1 84 ? -3.080 -0.701 16.757 1.00 61.97 84 PRO A C 1
ATOM 666 O O . PRO A 1 84 ? -3.178 0.390 16.202 1.00 61.97 84 PRO A O 1
ATOM 669 N N . GLY A 1 85 ? -2.940 -1.828 16.048 1.00 60.12 85 GLY A N 1
ATOM 670 C CA . GLY A 1 85 ? -2.997 -1.861 14.574 1.00 60.12 85 GLY A CA 1
ATOM 671 C C . GLY A 1 85 ? -1.677 -2.144 13.849 1.00 60.12 85 GLY A C 1
ATOM 672 O O . GLY A 1 85 ? -1.631 -2.029 12.621 1.00 60.12 85 GLY A O 1
ATOM 673 N N . ALA A 1 86 ? -0.625 -2.554 14.572 1.00 64.44 86 ALA A N 1
ATOM 674 C CA . ALA A 1 86 ? 0.550 -3.165 13.955 1.00 64.44 86 ALA A CA 1
ATOM 675 C C . ALA A 1 86 ? 0.123 -4.378 13.113 1.00 64.44 86 ALA A C 1
ATOM 677 O O . ALA A 1 86 ? -0.653 -5.231 13.555 1.00 64.44 86 ALA A O 1
ATOM 678 N N . MET A 1 87 ? 0.601 -4.429 11.873 1.00 69.12 87 MET A N 1
ATOM 679 C CA . MET A 1 87 ? 0.191 -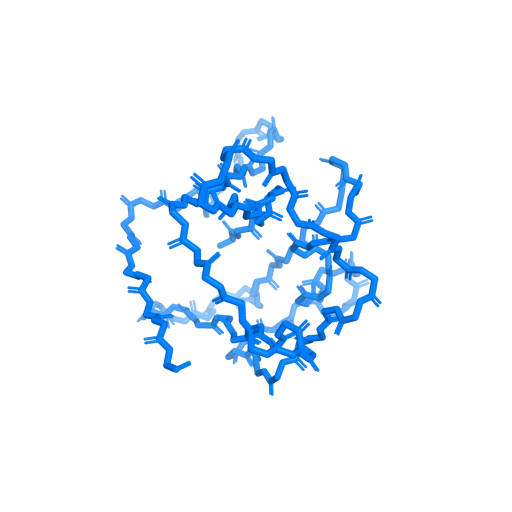5.447 10.918 1.00 69.12 87 MET A CA 1
ATOM 680 C C . MET A 1 87 ? 0.710 -6.820 11.367 1.00 69.12 87 MET A C 1
ATOM 682 O O . MET A 1 87 ? 1.914 -7.054 11.401 1.00 69.12 87 MET A O 1
ATOM 686 N N . LYS A 1 88 ? -0.200 -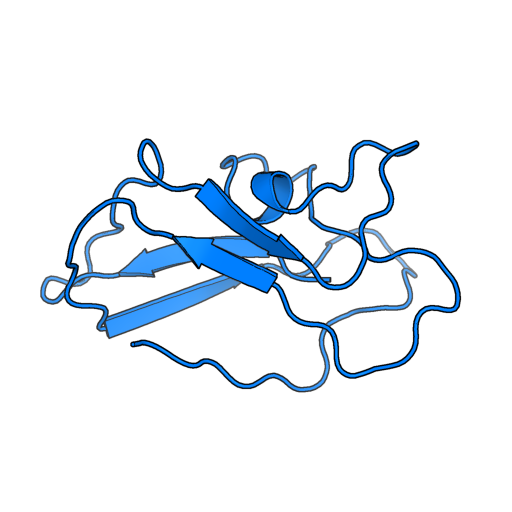7.728 11.743 1.00 73.69 88 LYS A N 1
ATOM 687 C CA . LYS A 1 88 ? 0.157 -9.061 12.263 1.00 73.69 88 LYS A CA 1
ATOM 688 C C . LYS A 1 88 ? 0.274 -10.119 11.163 1.00 73.69 88 LYS A C 1
ATOM 690 O O . LYS A 1 88 ? 1.090 -11.027 11.270 1.00 73.69 88 LYS A O 1
ATOM 695 N N . GLY A 1 89 ? -0.541 -10.003 10.116 1.00 81.81 89 GLY A N 1
ATOM 696 C CA . GLY A 1 89 ? -0.521 -10.876 8.947 1.00 81.81 89 GLY A CA 1
ATOM 697 C C . GLY A 1 89 ? -0.941 -10.101 7.706 1.00 81.81 89 GLY A C 1
ATOM 698 O O . GLY A 1 89 ? -1.810 -9.233 7.783 1.00 81.81 89 GLY A O 1
ATOM 699 N N . TYR A 1 90 ? -0.305 -10.403 6.580 1.00 86.56 90 TYR A N 1
ATOM 700 C CA . TYR A 1 90 ? -0.567 -9.752 5.304 1.00 86.56 90 TYR A CA 1
ATOM 701 C C . TYR A 1 90 ? -0.451 -10.741 4.155 1.00 86.56 90 TYR A C 1
ATOM 703 O O . TYR A 1 90 ? 0.189 -11.787 4.263 1.00 86.56 90 TYR A O 1
ATOM 711 N N . LYS A 1 91 ? -1.084 -10.383 3.042 1.00 91.12 91 LYS A N 1
ATOM 712 C CA . LYS A 1 91 ? -0.895 -11.022 1.746 1.00 91.12 91 LYS A CA 1
ATOM 713 C C . LYS A 1 91 ? -0.588 -9.926 0.744 1.00 91.12 91 LYS A C 1
ATOM 715 O O . LYS A 1 91 ? -1.188 -8.857 0.803 1.00 91.12 91 LYS A O 1
ATOM 720 N N . ILE A 1 92 ? 0.354 -10.204 -0.143 1.00 90.50 92 ILE A N 1
ATOM 721 C CA . ILE A 1 92 ? 0.742 -9.303 -1.221 1.00 90.50 92 ILE A CA 1
ATOM 722 C C . ILE A 1 92 ? 0.312 -9.968 -2.518 1.00 90.50 92 ILE A C 1
ATOM 724 O O . ILE A 1 92 ? 0.575 -11.152 -2.729 1.00 90.50 92 ILE A O 1
ATOM 728 N N . TYR A 1 93 ? -0.348 -9.191 -3.365 1.00 92.38 93 TYR A N 1
ATOM 729 C CA . TYR A 1 93 ? -0.767 -9.596 -4.695 1.00 92.38 93 TYR A CA 1
ATOM 730 C C . TYR A 1 93 ? -0.179 -8.604 -5.696 1.00 92.38 93 TYR A C 1
ATOM 732 O O . TYR A 1 93 ? -0.189 -7.401 -5.442 1.00 92.38 93 TYR A O 1
ATOM 740 N N . VAL A 1 94 ? 0.341 -9.117 -6.807 1.00 90.69 94 VAL A N 1
ATOM 741 C CA . VAL A 1 94 ? 0.872 -8.336 -7.929 1.00 90.69 94 VAL A CA 1
ATOM 742 C C . VAL A 1 94 ? 0.181 -8.863 -9.181 1.00 90.69 94 VAL A C 1
ATOM 744 O O . VAL A 1 94 ? 0.054 -10.081 -9.327 1.00 90.69 94 VAL A O 1
ATOM 747 N N . TYR A 1 95 ? -0.302 -7.956 -10.026 1.00 83.38 95 TYR A N 1
ATOM 748 C CA . TYR A 1 95 ? -1.080 -8.255 -11.228 1.00 83.38 95 TYR A CA 1
ATOM 749 C C . TYR A 1 95 ? -0.454 -7.583 -12.443 1.00 83.38 95 TYR A C 1
ATOM 751 O O . TYR A 1 95 ? 0.108 -6.478 -12.260 1.00 83.38 95 TYR A O 1
#

Mean predicted aligned error: 4.73 Å